Protein AF-A0A117I9H6-F1 (afdb_monomer_lite)

Secondary structure (DSSP, 8-state):
-EEEEEEEEEETTEEEEEEEEEE-PPP-S-HHHHHHHHTGGGSS-SS--SSEEEEEEEEEETT-GGGTT-EEEE--

Organism: Mycolicibacterium canariasense (NCBI:txid228230)

Foldseek 3Di:
DKWKKWKWKDAPRDTDIDIDIDDDDDDPDDPLVRCVVPPVVVWDPPDDGPAMKMKMATCDDPVCVVRHRPMDIDRD

Sequence (76 aa):
MQITVDFTDLYDGSEYKRTETFDVEPPSGDLDDWAYDNIFPRTGDGRAHERAAYFATITVFADRPDLVGREFEWGL

Structure (mmCIF, N/CA/C/O backbone):
data_AF-A0A117I9H6-F1
#
_entry.id   AF-A0A117I9H6-F1
#
loop_
_atom_site.group_PDB
_atom_site.id
_atom_site.type_symbol
_atom_site.label_atom_id
_atom_site.label_alt_id
_atom_site.label_comp_id
_atom_site.label_asym_id
_atom_site.label_entity_id
_atom_site.label_seq_id
_atom_site.pdbx_PDB_ins_code
_atom_site.Cartn_x
_atom_site.Cartn_y
_atom_site.Cartn_z
_atom_site.occupancy
_atom_site.B_iso_or_equiv
_atom_site.auth_seq_id
_atom_site.auth_comp_id
_atom_site.auth_asym_id
_atom_site.auth_atom_id
_atom_site.pdbx_PDB_model_num
ATOM 1 N N . MET A 1 1 ? -17.152 -1.029 1.503 1.00 85.88 1 MET A N 1
ATOM 2 C CA . MET A 1 1 ? -16.370 -0.369 2.574 1.00 85.88 1 MET A CA 1
ATOM 3 C C . MET A 1 1 ? -15.161 0.225 1.904 1.00 85.88 1 MET A C 1
ATOM 5 O O . MET A 1 1 ? -14.632 -0.434 1.023 1.00 85.88 1 MET A O 1
ATOM 9 N N . GLN A 1 2 ? -14.730 1.422 2.293 1.00 93.88 2 GLN A N 1
ATOM 10 C CA . GLN A 1 2 ? -13.671 2.116 1.565 1.00 93.88 2 GLN A CA 1
ATOM 11 C C . GLN A 1 2 ? -12.305 1.951 2.227 1.00 93.88 2 GLN A C 1
ATOM 13 O O . GLN A 1 2 ? -12.166 2.099 3.443 1.00 93.88 2 GLN A O 1
ATOM 18 N N . ILE A 1 3 ? -11.306 1.691 1.391 1.00 96.62 3 ILE A N 1
ATOM 19 C CA . ILE A 1 3 ? -9.887 1.747 1.725 1.00 96.62 3 ILE A CA 1
ATOM 20 C C . ILE A 1 3 ? -9.224 2.830 0.871 1.00 96.62 3 ILE A C 1
ATOM 22 O O . ILE A 1 3 ? -9.603 3.011 -0.286 1.00 96.62 3 ILE A O 1
ATOM 26 N N . THR A 1 4 ? -8.244 3.538 1.427 1.00 97.75 4 THR A N 1
ATOM 27 C CA . THR A 1 4 ? -7.344 4.422 0.675 1.00 97.75 4 THR A CA 1
ATOM 28 C C . THR A 1 4 ? -5.935 3.856 0.732 1.00 97.75 4 THR A C 1
ATOM 30 O O . THR A 1 4 ? -5.446 3.508 1.810 1.00 97.75 4 THR A O 1
ATOM 33 N N . VAL A 1 5 ? -5.300 3.760 -0.433 1.00 97.44 5 VAL A N 1
ATOM 34 C CA . VAL A 1 5 ? -3.974 3.169 -0.608 1.00 97.44 5 VAL A CA 1
ATOM 35 C C . VAL A 1 5 ? -3.102 4.110 -1.433 1.00 97.44 5 VAL A C 1
ATOM 37 O O . VAL A 1 5 ? -3.524 4.603 -2.481 1.00 97.44 5 VAL A O 1
ATOM 40 N N . ASP A 1 6 ? -1.882 4.334 -0.957 1.00 97.94 6 ASP A N 1
ATOM 41 C CA . ASP A 1 6 ? -0.806 4.966 -1.707 1.00 97.94 6 ASP A CA 1
ATOM 42 C C . ASP A 1 6 ? -0.005 3.885 -2.434 1.00 97.94 6 ASP A C 1
ATOM 44 O O . ASP A 1 6 ? 0.678 3.065 -1.821 1.00 97.94 6 ASP A O 1
ATOM 48 N N . PHE A 1 7 ? -0.095 3.889 -3.756 1.00 97.00 7 PHE A N 1
ATOM 49 C CA . PHE A 1 7 ? 0.643 3.010 -4.646 1.00 97.00 7 PHE A CA 1
ATOM 50 C C . PHE A 1 7 ? 1.934 3.680 -5.111 1.00 97.00 7 PHE A C 1
ATOM 52 O O . PHE A 1 7 ? 1.932 4.852 -5.498 1.00 97.00 7 PHE A O 1
ATOM 59 N N . THR A 1 8 ? 3.020 2.914 -5.124 1.00 96.06 8 THR A N 1
ATOM 60 C CA . THR A 1 8 ? 4.291 3.277 -5.753 1.00 96.06 8 THR A CA 1
ATOM 61 C C . THR A 1 8 ? 4.707 2.147 -6.685 1.00 96.06 8 THR A C 1
ATOM 63 O O . THR A 1 8 ? 5.127 1.086 -6.232 1.00 96.06 8 THR A O 1
ATOM 66 N N . ASP A 1 9 ? 4.600 2.377 -7.989 1.00 93.50 9 ASP A N 1
ATOM 67 C CA . ASP A 1 9 ? 5.101 1.457 -9.006 1.00 93.50 9 ASP A CA 1
ATOM 68 C C . ASP A 1 9 ? 6.509 1.898 -9.435 1.00 93.50 9 ASP A C 1
ATOM 70 O O . ASP A 1 9 ? 6.729 3.065 -9.767 1.00 93.50 9 ASP A O 1
ATOM 74 N N . LEU A 1 10 ? 7.470 0.980 -9.442 1.00 93.44 10 LEU A N 1
ATOM 75 C CA . LEU A 1 10 ? 8.820 1.194 -9.954 1.00 93.44 10 LEU A CA 1
ATOM 76 C C . LEU A 1 10 ? 8.959 0.504 -11.304 1.00 93.44 10 LEU A C 1
ATOM 78 O O . LEU A 1 10 ? 8.810 -0.711 -11.366 1.00 93.44 10 LEU A O 1
ATOM 82 N N . TYR A 1 11 ? 9.326 1.245 -12.348 1.00 90.69 11 TYR A N 1
ATOM 83 C CA . TYR A 1 11 ? 9.657 0.687 -13.664 1.00 90.69 11 TYR A CA 1
ATOM 84 C C . TYR A 1 11 ? 11.002 1.208 -14.132 1.00 90.69 11 TYR A C 1
ATOM 86 O O . TYR A 1 11 ? 11.201 2.421 -14.198 1.00 90.69 11 TYR A O 1
ATOM 94 N N . ASP A 1 12 ? 11.930 0.304 -14.445 1.00 86.12 12 ASP A N 1
ATOM 95 C CA . ASP A 1 12 ? 13.231 0.632 -15.047 1.00 86.12 12 ASP A CA 1
ATOM 96 C C . ASP A 1 12 ? 13.975 1.783 -14.326 1.00 86.12 12 ASP A C 1
ATOM 98 O O . ASP A 1 12 ? 14.655 2.613 -14.932 1.00 86.12 12 ASP A O 1
ATOM 102 N N . GLY A 1 13 ? 13.834 1.838 -12.995 1.00 84.62 13 GLY A N 1
ATOM 103 C CA . GLY A 1 13 ? 14.451 2.843 -12.121 1.00 84.62 13 GLY A CA 1
ATOM 104 C C . GLY A 1 13 ? 13.657 4.142 -11.926 1.00 84.62 13 GLY A C 1
ATOM 105 O O . GLY A 1 13 ? 14.142 5.036 -11.235 1.00 84.62 13 GLY A O 1
ATOM 106 N N . SER A 1 14 ? 12.458 4.258 -12.496 1.00 90.38 14 SER A N 1
ATOM 107 C CA . SER A 1 14 ? 11.553 5.401 -12.323 1.00 90.38 14 SER A CA 1
ATOM 108 C C . SER A 1 14 ? 10.392 5.053 -11.393 1.00 90.38 14 SER A C 1
ATOM 110 O O . SER A 1 14 ? 9.772 4.005 -11.560 1.00 90.38 14 SER A O 1
ATOM 112 N N . GLU A 1 15 ? 10.078 5.939 -10.441 1.00 93.44 15 GLU A N 1
ATOM 113 C CA . GLU A 1 15 ? 8.938 5.766 -9.530 1.00 93.44 15 GLU A CA 1
ATOM 114 C C . GLU A 1 15 ? 7.687 6.498 -10.026 1.00 93.44 15 GLU A C 1
ATOM 116 O O . GLU A 1 15 ? 7.739 7.674 -10.397 1.00 93.44 15 GLU A O 1
ATOM 121 N N . TYR A 1 16 ? 6.543 5.829 -9.929 1.00 93.38 16 TYR A N 1
ATOM 122 C CA . TYR A 1 16 ? 5.227 6.354 -10.263 1.00 93.38 16 TYR A CA 1
ATOM 123 C C . TYR A 1 16 ? 4.313 6.206 -9.054 1.00 93.38 16 TYR A C 1
ATOM 125 O O . TYR A 1 16 ? 4.000 5.097 -8.631 1.00 93.38 16 TYR A O 1
ATOM 133 N N . LYS A 1 17 ? 3.893 7.339 -8.484 1.00 95.81 17 LYS A N 1
AT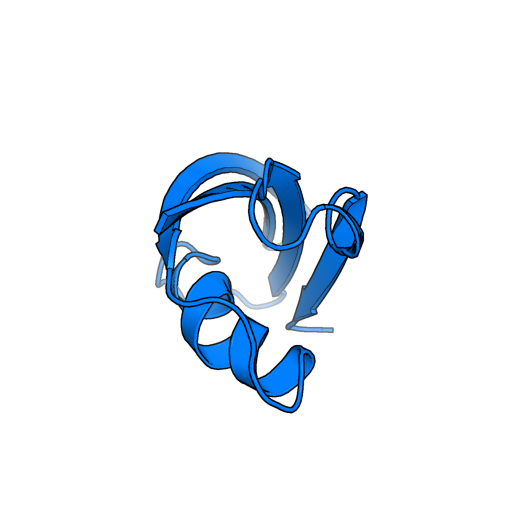OM 134 C CA . LYS A 1 17 ? 3.090 7.379 -7.257 1.00 95.81 17 LYS A CA 1
ATOM 135 C C . LYS A 1 17 ? 1.660 7.785 -7.562 1.00 95.81 17 LYS A C 1
ATOM 137 O O . LYS A 1 17 ? 1.436 8.736 -8.314 1.00 95.81 17 LYS A O 1
ATOM 142 N N . ARG A 1 18 ? 0.701 7.095 -6.952 1.00 96.56 18 ARG A N 1
ATOM 143 C CA . ARG A 1 18 ? -0.722 7.439 -7.020 1.00 96.56 18 ARG A CA 1
ATOM 144 C C . ARG A 1 18 ? -1.427 7.066 -5.726 1.00 96.56 18 ARG A C 1
ATOM 146 O O . ARG A 1 18 ? -1.094 6.064 -5.113 1.00 96.56 18 ARG A O 1
ATOM 153 N N . THR A 1 19 ? -2.432 7.842 -5.357 1.00 96.81 19 THR A N 1
ATOM 154 C CA . THR A 1 19 ? -3.331 7.515 -4.248 1.00 96.81 19 THR A CA 1
ATOM 155 C C . THR A 1 19 ? -4.680 7.139 -4.828 1.00 96.81 19 THR A C 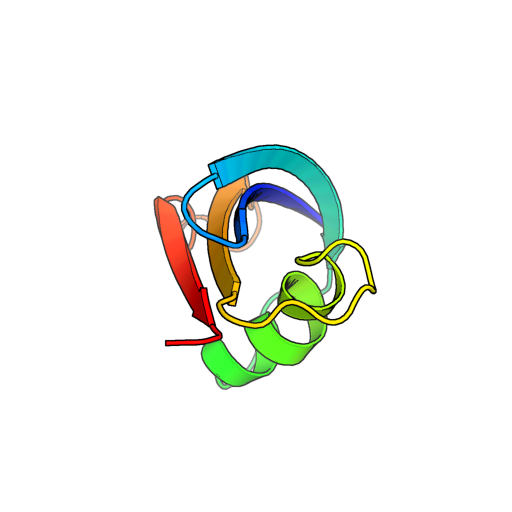1
ATOM 157 O O . THR A 1 19 ? -5.214 7.870 -5.666 1.00 96.81 19 THR A O 1
ATOM 160 N N . GLU A 1 20 ? -5.246 6.025 -4.382 1.00 96.50 20 GLU A N 1
ATOM 161 C CA . GLU A 1 20 ? -6.564 5.576 -4.818 1.00 96.50 20 GLU A CA 1
ATOM 162 C C . GLU A 1 20 ? -7.431 5.203 -3.620 1.00 96.50 20 GLU A C 1
ATOM 164 O O . GLU A 1 20 ? -6.958 4.611 -2.650 1.00 96.50 20 GLU A O 1
ATOM 169 N N . THR A 1 21 ? -8.719 5.531 -3.715 1.00 96.75 21 THR A N 1
ATOM 170 C CA . THR A 1 21 ? -9.741 5.090 -2.767 1.00 96.75 21 THR A CA 1
ATOM 171 C C . THR A 1 21 ? -10.723 4.192 -3.494 1.00 96.75 21 THR A C 1
ATOM 173 O O . THR A 1 21 ? -11.268 4.583 -4.527 1.00 96.75 21 THR A O 1
ATOM 176 N N . PHE A 1 22 ? -10.982 3.009 -2.948 1.00 96.00 22 PHE A N 1
ATOM 177 C CA . PHE A 1 22 ? -11.870 2.034 -3.569 1.00 96.00 22 PHE A CA 1
ATOM 178 C C . PHE A 1 22 ? -12.588 1.165 -2.542 1.00 96.00 22 PHE A C 1
ATOM 180 O O . PHE A 1 22 ? -12.229 1.135 -1.365 1.00 96.00 22 PHE A O 1
ATOM 187 N N . ASP A 1 23 ? -13.631 0.473 -3.001 1.00 95.50 23 ASP A N 1
ATOM 188 C CA . ASP A 1 23 ? -14.374 -0.464 -2.172 1.00 95.50 23 ASP A CA 1
ATOM 189 C C . ASP A 1 23 ? -13.693 -1.832 -2.097 1.00 95.50 23 ASP A C 1
ATOM 191 O O . ASP A 1 23 ? -13.289 -2.391 -3.118 1.00 95.50 23 ASP A O 1
ATOM 195 N N . VAL A 1 24 ? -13.605 -2.373 -0.882 1.00 93.94 24 VAL A N 1
ATOM 196 C CA . VAL A 1 24 ? -13.032 -3.689 -0.588 1.00 93.94 24 VAL A CA 1
ATOM 197 C C . VAL A 1 24 ? -13.750 -4.340 0.597 1.00 93.94 24 VAL A C 1
ATOM 199 O O . VAL A 1 24 ? -14.271 -3.649 1.479 1.00 93.94 24 VAL A O 1
ATOM 202 N N . GLU A 1 25 ? -13.787 -5.670 0.627 1.00 92.81 25 GLU A N 1
ATOM 203 C CA . GLU A 1 25 ? -14.190 -6.423 1.817 1.00 92.81 25 GLU A CA 1
ATOM 204 C C . GLU A 1 25 ? -13.012 -6.539 2.799 1.00 92.81 25 GLU A C 1
ATOM 206 O O . GLU A 1 25 ? -11.865 -6.675 2.369 1.00 92.81 25 GLU A O 1
ATOM 211 N N . PRO A 1 26 ? -13.242 -6.471 4.122 1.00 89.06 26 PRO A N 1
ATOM 212 C CA . PRO A 1 26 ? -12.160 -6.579 5.090 1.00 89.06 26 PRO A CA 1
ATOM 213 C C . PRO A 1 26 ? -11.535 -7.985 5.074 1.00 89.06 26 PRO A C 1
ATOM 215 O O . PRO A 1 26 ? -12.260 -8.971 4.928 1.00 89.06 26 PRO A O 1
ATOM 218 N N . PRO A 1 27 ? -10.211 -8.107 5.276 1.00 91.94 27 PRO A N 1
ATOM 219 C CA . PRO A 1 27 ? -9.538 -9.400 5.281 1.00 91.94 27 PRO A CA 1
ATOM 220 C C . PRO A 1 27 ? -10.067 -10.287 6.410 1.00 91.94 27 PRO A C 1
ATOM 222 O O . PRO A 1 27 ? -10.047 -9.895 7.582 1.00 91.94 27 PRO A O 1
ATOM 225 N N . SER A 1 28 ? -10.502 -11.499 6.060 1.00 88.38 28 SER A N 1
ATOM 226 C CA . SER A 1 28 ? -10.970 -12.531 6.998 1.00 88.38 28 SER A CA 1
ATOM 227 C C . SER A 1 28 ? -9.994 -13.703 7.163 1.00 88.38 28 SER A C 1
ATOM 229 O O . SER A 1 28 ? -10.287 -14.635 7.910 1.00 88.38 28 SER A O 1
ATOM 231 N N . GLY A 1 29 ? -8.866 -13.684 6.449 1.00 88.06 29 GLY A N 1
ATOM 232 C CA . GLY A 1 29 ? -7.901 -14.779 6.372 1.00 88.06 29 GLY A CA 1
ATOM 233 C C . GLY A 1 29 ? -6.472 -14.269 6.225 1.00 88.06 29 GLY A C 1
ATOM 234 O O . GLY A 1 29 ? -6.098 -13.298 6.885 1.00 88.06 29 GLY A O 1
ATOM 235 N N . ASP A 1 30 ? -5.691 -14.937 5.377 1.00 93.94 30 ASP A N 1
ATOM 236 C CA . ASP A 1 30 ? -4.329 -14.513 5.067 1.00 93.94 30 ASP A CA 1
ATOM 237 C C . ASP A 1 30 ? -4.342 -13.109 4.447 1.00 93.94 30 ASP A C 1
ATOM 239 O O . ASP A 1 30 ? -5.122 -12.803 3.539 1.00 93.94 30 ASP A O 1
ATOM 243 N N . LEU A 1 31 ? -3.530 -12.227 5.022 1.00 94.19 31 LEU A N 1
ATOM 244 C CA . LEU A 1 31 ? -3.499 -10.826 4.641 1.00 94.19 31 LEU A CA 1
ATOM 245 C C . LEU A 1 31 ? -2.777 -10.627 3.305 1.00 94.19 31 LEU A C 1
ATOM 247 O O . LEU A 1 31 ? -3.162 -9.732 2.556 1.00 94.19 31 LEU A O 1
ATOM 251 N N . ASP A 1 32 ? -1.765 -11.443 3.013 1.00 93.62 32 ASP A N 1
ATOM 252 C CA . ASP A 1 32 ? -0.994 -11.346 1.778 1.00 93.62 32 ASP A CA 1
ATOM 253 C C . ASP A 1 32 ? -1.824 -11.869 0.598 1.00 93.62 32 ASP A C 1
ATOM 255 O O . ASP A 1 32 ? -1.879 -11.203 -0.437 1.00 93.62 32 ASP A O 1
ATOM 259 N N . ASP A 1 33 ? -2.571 -12.965 0.784 1.00 95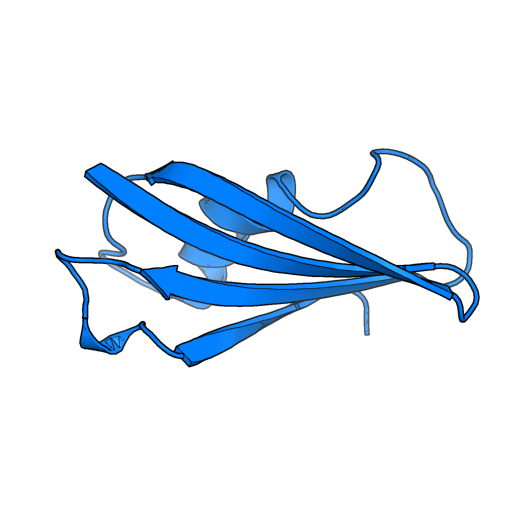.38 33 ASP A N 1
ATOM 260 C CA . ASP A 1 33 ? -3.547 -13.443 -0.211 1.00 95.38 33 ASP A CA 1
ATOM 261 C C . ASP A 1 33 ? -4.635 -12.388 -0.462 1.00 95.38 33 ASP A C 1
ATOM 263 O O . ASP A 1 33 ? -4.931 -12.029 -1.602 1.00 95.38 33 ASP A O 1
ATOM 267 N N . TRP A 1 34 ? -5.201 -11.819 0.609 1.00 95.31 34 TRP A N 1
ATOM 268 C CA . TRP A 1 34 ? -6.206 -10.765 0.479 1.00 95.31 34 TRP A CA 1
ATOM 269 C C . TRP A 1 34 ? -5.663 -9.533 -0.259 1.00 95.31 34 TRP A C 1
ATOM 271 O O . TRP A 1 34 ? -6.357 -8.972 -1.113 1.00 95.31 34 TRP A O 1
ATOM 281 N N . ALA A 1 35 ? -4.438 -9.102 0.048 1.00 95.69 35 ALA A N 1
ATOM 282 C CA . ALA A 1 35 ? -3.808 -7.970 -0.620 1.00 95.69 35 ALA A CA 1
ATOM 283 C C . ALA A 1 35 ? -3.517 -8.290 -2.093 1.00 95.69 35 ALA A C 1
ATOM 285 O O . ALA A 1 35 ? -3.707 -7.426 -2.952 1.00 95.69 35 ALA A O 1
ATOM 286 N N . TYR A 1 36 ? -3.123 -9.527 -2.400 1.00 94.38 36 TYR A N 1
ATOM 287 C CA . TYR A 1 36 ? -2.922 -9.993 -3.768 1.00 94.38 36 TYR A CA 1
ATOM 288 C C . TYR A 1 36 ? -4.219 -9.992 -4.590 1.00 94.38 36 TYR A C 1
ATOM 290 O O . TYR A 1 36 ? -4.202 -9.649 -5.768 1.00 94.38 36 TYR A O 1
ATOM 298 N N . ASP A 1 37 ? -5.362 -10.297 -3.982 1.00 95.00 37 ASP A N 1
ATOM 299 C CA . ASP A 1 37 ? -6.643 -10.296 -4.697 1.00 95.00 37 ASP A CA 1
ATOM 300 C C . ASP A 1 37 ? -7.256 -8.894 -4.842 1.00 95.00 37 ASP A C 1
ATOM 302 O O . ASP A 1 37 ? -7.940 -8.608 -5.827 1.00 95.00 37 ASP A O 1
ATOM 306 N N . ASN A 1 38 ? -7.031 -7.998 -3.874 1.00 94.69 38 ASN A N 1
ATOM 307 C CA . ASN A 1 38 ? -7.771 -6.732 -3.789 1.00 94.69 38 ASN A CA 1
ATOM 308 C C . ASN A 1 38 ? -6.941 -5.476 -4.089 1.00 94.69 38 ASN A C 1
ATOM 310 O O . ASN A 1 38 ? -7.488 -4.480 -4.573 1.00 94.69 38 ASN A O 1
ATOM 314 N N . ILE A 1 39 ? -5.641 -5.500 -3.784 1.00 95.44 39 ILE A N 1
ATOM 315 C CA . ILE A 1 39 ? -4.736 -4.349 -3.906 1.00 95.44 39 ILE A CA 1
ATOM 316 C C . ILE A 1 39 ? -3.804 -4.531 -5.105 1.00 95.44 39 ILE A C 1
ATOM 318 O O . ILE A 1 39 ? -3.691 -3.622 -5.924 1.00 95.44 39 ILE A O 1
ATOM 322 N N . PHE A 1 40 ? -3.183 -5.703 -5.255 1.00 94.00 40 PHE A N 1
ATOM 323 C CA . PHE A 1 40 ? -2.242 -5.976 -6.346 1.00 94.00 40 PHE A CA 1
ATOM 324 C C . PHE A 1 40 ? -2.817 -5.733 -7.754 1.00 94.00 40 PHE A C 1
ATOM 326 O O . PHE A 1 40 ? -2.121 -5.126 -8.558 1.00 94.00 40 PHE A O 1
ATOM 333 N N . PRO A 1 41 ? -4.081 -6.064 -8.093 1.00 93.50 41 PRO A N 1
ATOM 334 C CA . PRO A 1 41 ? -4.615 -5.788 -9.431 1.00 93.50 41 PRO A CA 1
ATOM 335 C C . PRO A 1 41 ? -4.742 -4.291 -9.748 1.00 93.50 41 PRO A C 1
ATOM 337 O O . PRO A 1 41 ? -5.012 -3.921 -10.890 1.00 93.50 41 PRO A O 1
ATOM 340 N N . ARG A 1 42 ? -4.594 -3.436 -8.728 1.00 93.88 42 ARG A N 1
ATOM 341 C CA . ARG A 1 42 ? -4.587 -1.977 -8.836 1.00 93.88 42 ARG A CA 1
ATOM 342 C C . ARG A 1 42 ? -3.188 -1.390 -8.812 1.00 93.88 42 ARG A C 1
ATOM 344 O O . ARG A 1 42 ? -3.084 -0.172 -8.895 1.00 93.88 42 ARG A O 1
ATOM 351 N N . THR A 1 43 ? -2.134 -2.191 -8.688 1.00 91.94 43 THR A N 1
ATOM 352 C CA . THR A 1 43 ? -0.770 -1.760 -9.011 1.00 91.94 43 THR A CA 1
ATOM 353 C C . THR A 1 43 ? -0.578 -1.868 -10.521 1.00 91.94 43 THR A C 1
ATOM 355 O O . THR A 1 43 ? -1.468 -2.320 -11.249 1.00 91.94 43 THR A O 1
ATOM 358 N N . GLY A 1 44 ? 0.567 -1.435 -11.035 1.00 87.81 44 GLY A N 1
ATOM 359 C CA . GLY A 1 44 ? 0.838 -1.666 -12.446 1.00 87.81 44 GLY A CA 1
ATOM 360 C C . GLY A 1 44 ? 0.241 -0.595 -13.365 1.00 87.81 44 GLY A C 1
ATOM 361 O O . GLY A 1 44 ? -0.643 0.182 -12.991 1.00 87.81 44 GLY A O 1
ATOM 362 N N . ASP A 1 45 ? 0.705 -0.572 -14.611 1.00 84.00 45 ASP A N 1
ATOM 363 C CA . ASP A 1 45 ? 0.075 0.136 -15.734 1.00 84.00 45 ASP A CA 1
ATOM 364 C C . ASP A 1 45 ? -0.455 -0.838 -16.810 1.00 84.00 45 ASP A C 1
ATOM 366 O O . ASP A 1 45 ? -0.853 -0.428 -17.904 1.00 84.00 45 ASP A O 1
ATOM 370 N N . GLY A 1 46 ? -0.454 -2.141 -16.501 1.00 80.56 46 GLY A N 1
ATOM 371 C CA . GLY A 1 46 ? -0.858 -3.218 -17.405 1.00 80.56 46 GLY A CA 1
ATOM 372 C C . GLY A 1 46 ? 0.146 -3.518 -18.523 1.00 80.56 46 GLY A C 1
ATOM 373 O O . GLY A 1 46 ? -0.183 -4.279 -19.436 1.00 80.56 46 GLY A O 1
ATOM 374 N N . ARG A 1 47 ? 1.349 -2.931 -18.494 1.00 80.69 47 ARG A N 1
ATOM 375 C CA . ARG A 1 47 ? 2.407 -3.180 -19.481 1.00 80.69 47 ARG A CA 1
ATOM 376 C C . ARG A 1 47 ? 3.477 -4.107 -18.915 1.00 80.69 47 ARG A C 1
ATOM 378 O O . ARG A 1 47 ? 3.672 -4.210 -17.709 1.00 80.69 47 ARG A O 1
ATOM 385 N N . ALA A 1 48 ? 4.168 -4.798 -19.817 1.00 78.25 48 ALA A N 1
ATOM 386 C CA . ALA A 1 48 ? 5.352 -5.566 -19.462 1.00 78.25 48 ALA A CA 1
ATOM 387 C C . ALA A 1 48 ? 6.558 -4.622 -19.355 1.00 78.25 48 ALA A C 1
ATOM 389 O O . ALA A 1 48 ? 6.837 -3.885 -20.301 1.00 78.25 48 ALA A O 1
ATOM 390 N N . HIS A 1 49 ? 7.273 -4.690 -18.234 1.00 82.25 49 HIS A N 1
ATOM 391 C CA . HIS A 1 49 ? 8.514 -3.952 -17.971 1.00 82.25 49 HIS A CA 1
ATOM 392 C C . HIS A 1 49 ? 9.626 -4.946 -17.615 1.00 82.25 49 HIS A C 1
ATOM 394 O O . HIS A 1 49 ? 9.337 -6.005 -17.055 1.00 82.25 49 HIS A O 1
ATOM 400 N N . GLU A 1 50 ? 10.886 -4.640 -17.949 1.00 81.19 50 GLU A N 1
ATOM 401 C CA . GLU A 1 50 ? 12.016 -5.554 -17.695 1.00 81.19 50 GLU A CA 1
ATOM 402 C C . GLU A 1 50 ? 12.323 -5.680 -16.200 1.00 81.19 50 GLU A C 1
ATOM 404 O O . GLU A 1 50 ? 12.655 -6.764 -15.716 1.00 81.19 50 GLU A O 1
ATOM 409 N N . ARG A 1 51 ? 12.200 -4.572 -15.459 1.00 84.00 51 ARG A N 1
ATOM 410 C CA . ARG A 1 51 ? 12.305 -4.543 -13.999 1.00 84.00 51 ARG A CA 1
ATOM 411 C C . ARG A 1 51 ? 11.132 -3.764 -13.429 1.00 84.00 51 ARG A C 1
ATOM 413 O O . ARG A 1 51 ? 11.052 -2.553 -13.635 1.00 84.00 51 ARG A O 1
ATOM 420 N N . ALA A 1 52 ? 10.266 -4.456 -12.693 1.00 90.81 52 ALA A N 1
ATOM 421 C CA . ALA A 1 52 ? 9.122 -3.846 -12.038 1.00 90.81 52 ALA A CA 1
ATOM 422 C C . ALA A 1 52 ? 9.015 -4.271 -10.578 1.00 90.81 52 ALA A C 1
ATOM 424 O O . ALA A 1 52 ? 9.068 -5.462 -10.297 1.00 90.81 52 ALA A O 1
ATOM 425 N N . ALA A 1 53 ? 8.816 -3.309 -9.682 1.00 93.06 53 ALA A N 1
ATOM 426 C CA . ALA A 1 53 ? 8.451 -3.566 -8.293 1.00 93.06 53 ALA A CA 1
ATOM 427 C C . ALA A 1 53 ? 7.245 -2.702 -7.925 1.00 93.06 53 ALA A C 1
ATOM 429 O O . ALA A 1 53 ? 7.127 -1.566 -8.382 1.00 93.06 53 ALA A O 1
ATOM 430 N N . TYR A 1 54 ? 6.349 -3.242 -7.113 1.00 94.38 54 TYR A N 1
ATOM 431 C CA . TYR A 1 54 ? 5.066 -2.631 -6.801 1.00 94.38 54 TYR A CA 1
ATOM 432 C C . TYR A 1 54 ? 4.907 -2.543 -5.298 1.00 94.38 54 TYR A C 1
ATOM 434 O O . TYR A 1 54 ? 4.972 -3.568 -4.627 1.00 94.38 54 TYR A O 1
ATOM 442 N N . PHE A 1 55 ? 4.654 -1.344 -4.791 1.00 96.25 55 PHE A N 1
ATOM 443 C CA . PHE A 1 55 ? 4.443 -1.089 -3.373 1.00 96.25 55 PHE A CA 1
ATOM 444 C C . PHE A 1 55 ? 3.066 -0.474 -3.164 1.00 96.25 55 PHE A C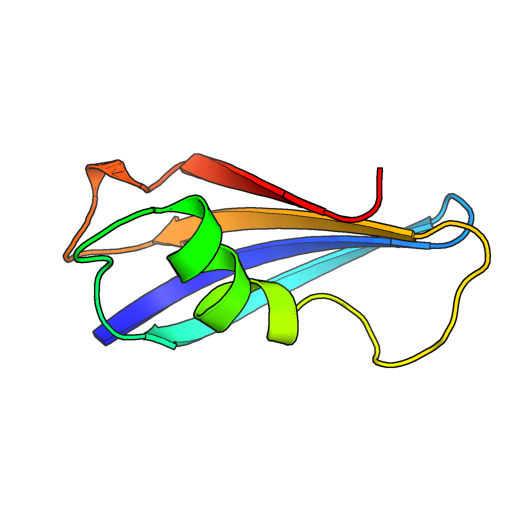 1
ATOM 446 O O . PHE A 1 55 ? 2.628 0.373 -3.947 1.00 96.25 55 PHE A O 1
ATOM 453 N N . ALA A 1 56 ? 2.381 -0.885 -2.104 1.00 97.25 56 ALA A N 1
ATOM 454 C CA . ALA A 1 56 ? 1.069 -0.370 -1.750 1.00 97.25 56 ALA A CA 1
ATOM 455 C C . ALA A 1 56 ? 0.960 -0.184 -0.236 1.00 97.25 56 ALA A C 1
ATOM 457 O O . ALA A 1 56 ? 0.965 -1.159 0.515 1.00 97.25 56 ALA A O 1
ATOM 458 N N . THR A 1 57 ? 0.831 1.065 0.209 1.00 98.00 57 THR A N 1
ATOM 459 C CA . THR A 1 57 ? 0.682 1.419 1.624 1.00 98.00 57 THR A CA 1
ATOM 460 C C . THR A 1 57 ? -0.748 1.844 1.928 1.00 98.00 57 THR A C 1
ATOM 462 O O . THR A 1 57 ? -1.268 2.790 1.338 1.00 98.00 57 THR A O 1
ATOM 465 N N . ILE A 1 58 ? -1.391 1.180 2.886 1.00 97.25 58 ILE A N 1
ATOM 466 C CA . ILE A 1 58 ? -2.742 1.542 3.329 1.00 97.25 58 ILE A CA 1
ATOM 467 C C . ILE A 1 58 ? -2.669 2.815 4.175 1.00 97.25 58 ILE A C 1
ATOM 469 O O . ILE A 1 58 ? -2.024 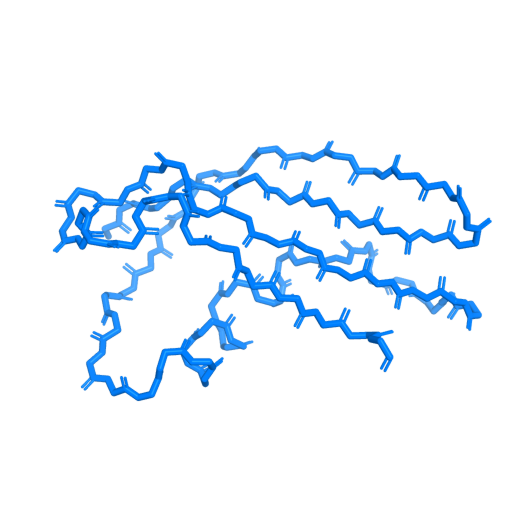2.834 5.221 1.00 97.25 58 ILE A O 1
ATOM 473 N N . THR A 1 59 ? -3.381 3.868 3.778 1.00 97.31 59 THR A N 1
ATOM 474 C CA . THR A 1 59 ? -3.417 5.146 4.511 1.00 97.31 59 THR A CA 1
ATOM 475 C C . THR A 1 59 ? -4.728 5.375 5.253 1.00 97.31 59 THR A C 1
ATOM 477 O O . THR A 1 59 ? -4.739 6.046 6.285 1.00 97.31 59 THR A O 1
ATOM 480 N N . VAL A 1 60 ? -5.830 4.785 4.781 1.00 96.19 60 VAL A N 1
ATOM 481 C CA . VAL A 1 60 ? -7.134 4.837 5.456 1.00 96.19 60 VAL A CA 1
ATOM 482 C C . VAL A 1 60 ? -7.830 3.490 5.336 1.00 96.19 60 VAL A C 1
ATOM 484 O O . VAL A 1 60 ? -8.056 3.015 4.229 1.00 96.19 60 VAL A O 1
ATOM 487 N N . PHE A 1 61 ? -8.227 2.902 6.466 1.00 95.06 61 PHE A N 1
ATOM 488 C CA . PHE A 1 61 ? -9.116 1.741 6.487 1.00 95.06 61 PHE A CA 1
ATOM 489 C C . PHE A 1 61 ? -9.896 1.687 7.810 1.00 95.06 61 PHE A C 1
ATOM 491 O O . PHE A 1 61 ? -9.412 1.162 8.809 1.00 95.06 61 PHE A O 1
ATOM 498 N N . ALA A 1 62 ? -11.092 2.285 7.845 1.00 91.94 62 ALA A N 1
ATOM 499 C CA . ALA A 1 62 ? -11.824 2.521 9.098 1.00 91.94 62 ALA A CA 1
ATOM 500 C C . ALA A 1 62 ? -12.182 1.232 9.861 1.00 91.94 62 ALA A C 1
ATOM 502 O O . ALA A 1 62 ? -12.151 1.212 11.088 1.00 91.94 62 ALA A O 1
ATOM 503 N N . ASP A 1 63 ? -12.490 0.160 9.137 1.00 90.62 63 ASP A N 1
ATOM 504 C CA . ASP A 1 63 ? -12.888 -1.128 9.710 1.00 90.62 63 ASP A CA 1
ATOM 505 C C . ASP A 1 63 ? -11.703 -1.996 10.160 1.00 90.62 63 ASP A C 1
ATOM 507 O O . ASP A 1 63 ? -11.872 -2.923 10.952 1.00 90.62 63 ASP A O 1
ATOM 511 N N . ARG A 1 64 ? -10.495 -1.695 9.669 1.00 91.25 64 ARG A N 1
ATOM 512 C CA . ARG A 1 64 ? -9.236 -2.352 10.045 1.00 91.25 64 ARG A CA 1
ATOM 513 C C . ARG A 1 64 ? -8.147 -1.303 10.278 1.00 91.25 64 ARG A C 1
ATOM 515 O O . ARG A 1 64 ? -7.176 -1.232 9.521 1.00 91.25 64 ARG A O 1
ATOM 522 N N . PRO A 1 65 ? -8.295 -0.464 11.321 1.00 93.06 65 PRO A N 1
ATOM 523 C CA . PRO A 1 65 ? -7.339 0.602 11.607 1.00 93.06 65 PRO A CA 1
ATOM 524 C C . PRO A 1 65 ? -5.949 0.055 11.964 1.00 93.06 65 PRO A C 1
ATOM 526 O O . PRO A 1 65 ? -4.966 0.777 11.845 1.00 93.06 65 PRO A O 1
ATOM 529 N N . ASP A 1 66 ? -5.857 -1.222 12.356 1.00 93.94 66 ASP A N 1
ATOM 530 C CA . ASP A 1 66 ? -4.610 -1.960 12.575 1.00 93.94 66 ASP A CA 1
ATOM 531 C C . ASP A 1 66 ? -3.749 -2.099 11.311 1.00 93.94 66 ASP A C 1
ATOM 533 O O . ASP A 1 66 ? -2.542 -2.298 11.416 1.00 93.94 66 ASP A O 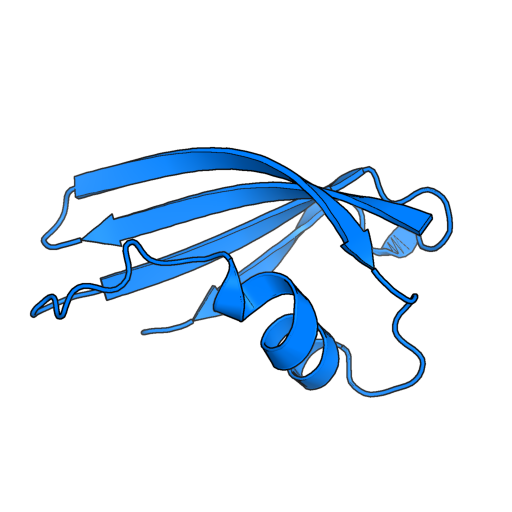1
ATOM 537 N N . LEU A 1 67 ? -4.356 -1.977 10.127 1.00 93.44 67 LEU A N 1
ATOM 538 C CA . LEU A 1 67 ? -3.670 -2.078 8.841 1.00 93.44 67 LEU A CA 1
ATOM 539 C C . LEU A 1 67 ? -3.208 -0.721 8.296 1.00 93.44 67 LEU A C 1
ATOM 541 O O . LEU A 1 67 ? -2.497 -0.682 7.297 1.00 93.44 67 LEU A O 1
ATOM 545 N N . VAL A 1 68 ? -3.581 0.398 8.921 1.00 96.38 68 VAL A N 1
ATOM 546 C CA . VAL A 1 68 ? -3.123 1.723 8.481 1.00 96.38 68 VAL A CA 1
ATOM 547 C C . VAL A 1 68 ? -1.616 1.857 8.724 1.00 96.38 68 VAL A C 1
ATOM 549 O O . VAL A 1 68 ? -1.128 1.632 9.828 1.00 96.38 68 VAL A O 1
ATOM 552 N N . GLY A 1 69 ? -0.876 2.229 7.680 1.00 95.81 69 GLY A N 1
ATOM 553 C CA . GLY A 1 69 ? 0.587 2.258 7.648 1.00 95.81 69 GLY A CA 1
ATOM 554 C C . GLY A 1 69 ? 1.232 0.927 7.251 1.00 95.81 69 GLY A C 1
ATOM 555 O O . GLY A 1 69 ? 2.457 0.856 7.172 1.00 95.81 69 GLY A O 1
ATOM 556 N N . ARG A 1 70 ? 0.443 -0.126 6.993 1.00 96.12 70 ARG A N 1
ATOM 557 C CA . ARG A 1 70 ? 0.949 -1.389 6.445 1.00 96.12 70 ARG A CA 1
ATOM 558 C C . ARG A 1 70 ? 1.265 -1.216 4.962 1.00 96.12 70 ARG A C 1
ATOM 560 O O . ARG A 1 70 ? 0.414 -0.759 4.201 1.00 96.12 70 ARG A O 1
ATOM 567 N N . GLU A 1 71 ? 2.462 -1.644 4.580 1.00 97.00 71 GLU A N 1
ATOM 568 C CA . GLU A 1 71 ? 2.914 -1.732 3.193 1.00 97.00 71 GLU A CA 1
ATOM 569 C C . GLU A 1 71 ? 2.920 -3.189 2.713 1.00 97.00 71 GLU A C 1
ATOM 571 O O . GLU A 1 71 ? 3.282 -4.098 3.470 1.00 97.00 71 GLU A O 1
ATOM 576 N N . PHE A 1 72 ? 2.518 -3.381 1.458 1.00 95.56 72 PHE A N 1
ATOM 577 C CA . PHE A 1 72 ? 2.652 -4.616 0.690 1.00 95.56 72 PHE A CA 1
ATOM 578 C C . PHE A 1 72 ? 3.582 -4.386 -0.495 1.00 95.56 72 PHE A C 1
ATOM 580 O O . PHE A 1 72 ? 3.567 -3.303 -1.083 1.00 95.56 72 PHE A O 1
ATOM 587 N N . GLU A 1 73 ? 4.349 -5.412 -0.856 1.00 95.12 73 GLU A N 1
ATOM 588 C CA . GLU A 1 73 ? 5.331 -5.356 -1.936 1.00 95.12 73 GLU A CA 1
ATOM 589 C C . GLU A 1 73 ? 5.246 -6.584 -2.853 1.00 95.12 73 GLU A C 1
ATOM 591 O O . GLU A 1 73 ? 5.032 -7.707 -2.395 1.00 95.12 73 GLU A O 1
ATOM 596 N N . TRP A 1 74 ? 5.431 -6.374 -4.159 1.00 93.38 74 TRP A N 1
ATOM 597 C CA . TRP A 1 74 ? 5.451 -7.427 -5.180 1.00 93.38 74 TRP A CA 1
ATOM 598 C C . TRP A 1 74 ? 6.498 -7.132 -6.266 1.00 93.38 74 TRP A C 1
ATOM 600 O O . TRP A 1 74 ? 6.796 -5.973 -6.541 1.00 93.38 74 TRP A O 1
ATOM 610 N N . GLY A 1 75 ? 7.007 -8.168 -6.948 1.00 82.88 75 GLY A N 1
ATOM 611 C CA . GLY A 1 75 ? 7.908 -8.016 -8.108 1.00 82.88 75 GLY A CA 1
ATOM 612 C C . GLY A 1 75 ? 9.406 -7.892 -7.789 1.00 82.88 75 GLY A C 1
ATOM 613 O O . GLY A 1 75 ? 10.183 -7.498 -8.655 1.00 82.88 75 GLY A O 1
ATOM 614 N N . LEU A 1 76 ? 9.816 -8.229 -6.564 1.00 68.12 76 LEU A N 1
ATOM 615 C CA . LEU A 1 76 ? 11.227 -8.296 -6.161 1.00 68.12 76 LEU A CA 1
ATOM 616 C C . LEU A 1 76 ? 11.943 -9.550 -6.686 1.00 68.12 76 LEU A C 1
ATOM 618 O O . LEU A 1 76 ? 11.320 -10.637 -6.693 1.00 68.12 76 LEU A O 1
#

pLDDT: mean 92.32, std 5.5, range [68.12, 98.0]

Radius of gyration: 12.37 Å; chains: 1; bounding box: 31×22×32 Å